Protein AF-A0A2Z7CP31-F1 (afdb_monomer)

Radius of gyration: 17.41 Å; Cα contacts (8 Å, |Δi|>4): 97; chains: 1; bounding box: 49×36×40 Å

InterPro domains:
  IPR002885 Pentatricopeptide repeat [PF01535] (2-16)
  IPR002885 Pentatricopeptide repeat [PF01535] (115-130)
  IPR011990 Tetratricopeptide-like helical domain superfamily [G3DSA:1.25.40.10] (1-131)
  IPR046960 Pentatricopeptide repeat-containing protein At4g14850-like, plant [PTHR47926] (2-128)

Secondary structure (DSSP, 8-state):
----TTSHHHHHHHHHT-SS--HHHHHHHHTT--SHHHHHHHHHHHHHTTPPP-HHHHTTHHHHHHTT-HHHHHHHHHHHHHTT-TT-HHHHHHHHHHHHHHHHHHHH-TT--HHHHHHHHHHHHHHTT---

Solvent-accessible surface area (backbone atoms only — not comparable to full-atom values): 7699 Å² total; per-residue (Å²): 146,79,54,68,87,82,44,39,72,56,55,49,54,55,53,73,69,43,93,76,72,50,75,67,56,54,50,52,53,51,70,36,49,88,48,48,59,62,33,44,55,51,49,50,51,40,51,75,69,69,51,85,75,50,77,74,60,54,53,50,35,44,30,21,34,79,62,69,38,54,75,60,30,51,54,50,49,55,49,35,55,76,70,67,43,67,80,40,66,71,49,45,52,22,49,52,50,32,51,52,45,53,51,51,52,58,76,64,50,91,76,68,46,73,66,56,52,50,51,52,53,51,49,57,58,53,61,76,65,69,76,133

Organism: NCBI:txid472368

Nearest PDB structures (foldseek):
  3rkv-assembly1_A  TM=6.101E-01  e=1.186E+00  Caenorhabditis elegans
  5mgx-assembly3_G  TM=6.933E-01  e=1.915E+00  Homo sapiens
  8a61-assembly1_F  TM=6.842E-01  e=2.932E+00  Saccharomyces cerevisiae
  8h77-assembly1_F  TM=6.473E-01  e=3.092E+00  Mus musculus
  4q96-assembly2_A  TM=3.668E-01  e=2.019E+00  Homo sapiens

pLDDT: mean 78.06, std 12.02, range [32.38, 90.62]

Foldseek 3Di:
DPQDPPCLVVLVVVLVPDPDDDPVSLLVNLVNDPQLVVSLVSLVVCVVVVNQDDPSSLLSLLSCLVVVVLVVNVVSVVSCVVNVVCPPPSSVVSVVSSVVSVVVVLVPPPDCDPVSVVVVVVVVVVVVPDDD

Sequence (132 aa):
MYCKSREFSKAFSIFDNLANPDTVSYKTIISGFQDSRDALAFAYEMHSAAIVFDAITCSVLAHSADCYELGFGIQLHCLVFKLGLNSELFIGNALVTLYSEAEKVFFVIPQNDLVSWNSILSGYAQEGSFQW

Structure (mmCIF, N/CA/C/O backbone):
data_AF-A0A2Z7CP31-F1
#
_entry.id   AF-A0A2Z7CP31-F1
#
loop_
_atom_site.group_PDB
_atom_site.id
_atom_site.type_symbol
_atom_site.label_atom_id
_atom_site.label_alt_id
_atom_site.label_comp_id
_atom_site.label_asym_id
_atom_site.label_entity_id
_atom_site.label_seq_id
_atom_site.pdbx_PDB_ins_code
_atom_site.Cartn_x
_atom_site.Cartn_y
_atom_site.Cartn_z
_atom_site.occupancy
_atom_site.B_iso_or_equiv
_atom_site.auth_seq_id
_atom_site.auth_comp_id
_atom_site.auth_asym_id
_atom_site.auth_atom_id
_atom_site.pdbx_PDB_model_num
ATOM 1 N N . MET A 1 1 ? 15.933 -7.576 -2.697 1.00 44.97 1 MET A N 1
ATOM 2 C CA . MET A 1 1 ? 17.296 -7.741 -2.130 1.00 44.97 1 MET A CA 1
ATOM 3 C C . MET A 1 1 ? 18.368 -6.898 -2.863 1.00 44.97 1 MET A C 1
ATOM 5 O O . MET A 1 1 ? 19.530 -7.268 -2.812 1.00 44.97 1 MET A O 1
ATOM 9 N N . TYR A 1 2 ? 18.031 -5.738 -3.462 1.00 45.47 2 TYR A N 1
ATOM 10 C CA . TYR A 1 2 ? 19.028 -4.793 -4.023 1.00 45.47 2 TYR A CA 1
ATOM 11 C C . TYR A 1 2 ? 18.868 -3.328 -3.570 1.00 45.47 2 TYR A C 1
ATOM 13 O O . TYR A 1 2 ? 19.785 -2.537 -3.754 1.00 45.47 2 TYR A O 1
ATOM 21 N N . CYS A 1 3 ? 17.790 -2.950 -2.876 1.00 46.31 3 CYS A N 1
ATOM 22 C CA . CYS A 1 3 ? 17.648 -1.596 -2.331 1.00 46.31 3 CYS A CA 1
ATOM 23 C C . CYS A 1 3 ? 18.130 -1.522 -0.876 1.00 46.31 3 CYS A C 1
ATOM 25 O O . CYS A 1 3 ? 17.343 -1.368 0.051 1.00 46.31 3 CYS A O 1
ATOM 27 N N . LYS A 1 4 ? 19.445 -1.627 -0.649 1.00 49.09 4 LYS A N 1
ATOM 28 C CA . LYS A 1 4 ? 20.044 -1.073 0.576 1.00 49.09 4 LYS A CA 1
ATOM 29 C C . LYS A 1 4 ? 20.420 0.378 0.296 1.00 49.09 4 LYS A C 1
ATOM 31 O O . LYS A 1 4 ? 21.433 0.619 -0.346 1.00 49.09 4 LYS A O 1
ATOM 36 N N . SER A 1 5 ? 19.564 1.293 0.753 1.00 59.19 5 SER A N 1
ATOM 37 C CA . SER A 1 5 ? 19.693 2.718 1.147 1.00 59.19 5 SER A CA 1
ATOM 38 C C . SER A 1 5 ? 20.683 3.693 0.473 1.00 59.19 5 SER A C 1
ATOM 40 O O . SER A 1 5 ? 20.486 4.894 0.605 1.00 59.19 5 SER A O 1
ATOM 42 N N . ARG A 1 6 ? 21.732 3.260 -0.236 1.00 61.44 6 ARG A N 1
ATOM 43 C CA . ARG A 1 6 ? 22.706 4.123 -0.934 1.00 61.44 6 ARG A CA 1
ATOM 44 C C . ARG A 1 6 ? 22.522 4.163 -2.449 1.00 61.44 6 ARG A C 1
ATOM 46 O O . ARG A 1 6 ? 23.034 5.073 -3.090 1.00 61.44 6 ARG A O 1
ATOM 53 N N . GLU A 1 7 ? 21.785 3.212 -3.018 1.00 73.56 7 GLU A N 1
ATOM 54 C C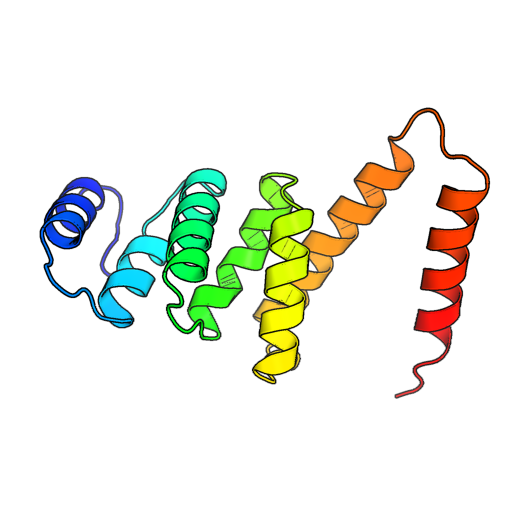A . GLU A 1 7 ? 21.579 3.118 -4.471 1.00 73.56 7 GLU A CA 1
ATOM 55 C C . GLU A 1 7 ? 20.120 3.299 -4.899 1.00 73.56 7 GLU A C 1
ATOM 57 O O . GLU A 1 7 ? 19.845 3.256 -6.093 1.00 73.56 7 GLU A O 1
ATOM 62 N N . PHE A 1 8 ? 19.194 3.573 -3.969 1.00 84.56 8 PHE A N 1
ATOM 63 C CA . PHE A 1 8 ? 17.781 3.784 -4.310 1.00 84.56 8 PHE A CA 1
ATOM 64 C C . PHE A 1 8 ? 17.601 4.907 -5.336 1.00 84.56 8 PHE A C 1
ATOM 66 O O . PHE A 1 8 ? 16.966 4.690 -6.357 1.00 84.56 8 PHE A O 1
ATOM 73 N N . SER A 1 9 ? 18.247 6.062 -5.144 1.00 83.88 9 SER A N 1
ATOM 74 C CA . SER A 1 9 ? 18.151 7.181 -6.094 1.00 83.88 9 SER A CA 1
ATOM 75 C C . SER A 1 9 ? 18.661 6.821 -7.493 1.00 83.88 9 SER A C 1
ATOM 77 O O . SER A 1 9 ? 18.116 7.287 -8.489 1.00 83.88 9 SER A O 1
ATOM 79 N N . LYS A 1 10 ? 19.688 5.964 -7.588 1.00 85.44 10 LYS A N 1
ATOM 80 C CA . LYS A 1 10 ? 20.191 5.472 -8.879 1.00 85.44 10 LYS A CA 1
ATOM 81 C C . LYS A 1 10 ? 19.230 4.461 -9.496 1.00 85.44 10 LYS A C 1
ATOM 83 O O . LYS A 1 10 ? 18.949 4.557 -10.683 1.00 85.44 10 LYS A O 1
ATOM 88 N N . ALA A 1 11 ? 18.716 3.526 -8.698 1.00 87.00 11 ALA A N 1
ATOM 89 C CA . ALA A 1 11 ? 17.728 2.548 -9.140 1.00 87.00 11 ALA A CA 1
ATOM 90 C C . ALA A 1 11 ? 16.453 3.237 -9.648 1.00 87.00 11 ALA A C 1
ATOM 92 O O . ALA A 1 11 ? 15.974 2.899 -10.724 1.00 87.00 11 ALA A O 1
ATOM 93 N N . PHE A 1 12 ? 15.970 4.252 -8.927 1.00 88.12 12 PHE A N 1
ATOM 94 C CA . PHE A 1 12 ? 14.821 5.062 -9.319 1.00 88.12 12 PHE A CA 1
ATOM 95 C C . PHE A 1 12 ? 15.096 5.852 -10.603 1.00 88.12 12 PHE A C 1
ATOM 97 O O . PHE A 1 12 ? 14.280 5.833 -11.512 1.00 88.12 12 PHE A O 1
ATOM 104 N N . SER A 1 13 ? 16.276 6.468 -10.740 1.00 89.19 13 SER A N 1
ATOM 105 C CA . SER A 1 13 ? 16.653 7.160 -11.980 1.00 89.19 13 SER A CA 1
ATOM 106 C C . SER A 1 13 ? 16.730 6.216 -13.183 1.00 89.19 13 SER A C 1
ATOM 108 O O . SER A 1 13 ? 16.293 6.579 -14.269 1.00 89.19 13 SER A O 1
ATOM 110 N N . ILE A 1 14 ? 17.260 5.001 -13.017 1.00 89.44 14 ILE A N 1
ATOM 111 C CA . ILE A 1 14 ? 17.267 3.998 -14.092 1.00 89.44 14 ILE A CA 1
ATOM 112 C C . ILE A 1 14 ? 15.834 3.604 -14.447 1.00 89.44 14 ILE A C 1
ATOM 114 O O . ILE A 1 14 ? 15.505 3.547 -15.627 1.00 89.44 14 ILE A O 1
ATOM 118 N N . PHE A 1 15 ? 14.999 3.365 -13.436 1.00 89.56 15 PHE A N 1
ATOM 119 C CA . PHE A 1 15 ? 13.597 3.010 -13.603 1.00 89.56 15 PHE A CA 1
ATOM 120 C C . PHE A 1 15 ? 12.807 4.082 -14.371 1.00 89.56 15 PHE A C 1
ATOM 122 O O . PHE A 1 15 ? 12.107 3.744 -15.318 1.00 89.56 15 PHE A O 1
ATOM 129 N N . ASP A 1 16 ? 12.980 5.357 -14.023 1.00 88.56 16 ASP A N 1
ATOM 130 C CA . ASP A 1 16 ? 12.299 6.499 -14.652 1.00 88.56 16 ASP A CA 1
ATOM 131 C C . ASP A 1 16 ? 12.665 6.668 -16.140 1.00 88.56 16 ASP A C 1
ATOM 133 O O . ASP A 1 16 ? 11.891 7.176 -16.945 1.00 88.56 16 ASP A O 1
ATOM 137 N N . ASN A 1 17 ? 13.840 6.170 -16.539 1.00 90.62 17 ASN A N 1
ATOM 138 C CA . ASN A 1 17 ? 14.284 6.158 -17.933 1.00 90.62 17 ASN A CA 1
ATOM 139 C C . ASN A 1 17 ? 13.847 4.902 -18.715 1.00 90.62 17 ASN A C 1
ATOM 141 O O . ASN A 1 17 ? 14.159 4.786 -19.905 1.00 90.62 17 ASN A O 1
ATOM 145 N N . LEU A 1 18 ? 13.161 3.936 -18.091 1.00 87.81 18 LEU A N 1
ATOM 146 C CA . LEU A 1 18 ? 12.656 2.756 -18.795 1.00 87.81 18 LEU A CA 1
ATOM 147 C C . LEU A 1 18 ? 11.424 3.128 -19.624 1.00 87.81 18 LEU A C 1
ATOM 149 O O . LEU A 1 18 ? 10.421 3.592 -19.098 1.00 87.81 18 LEU A O 1
ATOM 153 N N . ALA A 1 19 ? 11.463 2.838 -20.926 1.00 86.44 19 ALA A N 1
ATOM 154 C CA . ALA A 1 19 ? 10.314 3.066 -21.805 1.00 86.44 19 ALA A CA 1
ATOM 155 C C . ALA A 1 19 ? 9.116 2.152 -21.480 1.00 86.44 19 ALA A C 1
ATOM 157 O O . ALA A 1 19 ? 7.979 2.550 -21.694 1.00 86.44 19 ALA A O 1
ATOM 158 N N . ASN A 1 20 ? 9.377 0.931 -20.994 1.00 82.81 20 ASN A N 1
ATOM 159 C CA . ASN A 1 20 ? 8.371 -0.065 -20.610 1.00 82.81 20 ASN A CA 1
ATOM 160 C C . ASN A 1 20 ? 8.883 -0.891 -19.415 1.00 82.81 20 ASN A C 1
ATOM 162 O O . ASN A 1 20 ? 9.390 -2.000 -19.612 1.00 82.81 20 ASN A O 1
ATOM 166 N N . PRO A 1 21 ? 8.834 -0.352 -18.187 1.00 84.38 21 PRO A N 1
ATOM 167 C CA . PRO A 1 21 ? 9.193 -1.103 -16.991 1.00 84.38 21 PRO A CA 1
ATOM 168 C C . PRO A 1 21 ? 8.271 -2.313 -16.798 1.00 84.38 21 PRO A C 1
ATOM 170 O O . PRO A 1 21 ? 7.055 -2.237 -16.972 1.00 84.38 21 PRO A O 1
ATOM 173 N N . ASP A 1 22 ? 8.858 -3.446 -16.423 1.00 83.88 22 ASP A N 1
ATOM 174 C CA . ASP A 1 22 ? 8.123 -4.673 -16.132 1.00 83.88 22 ASP A CA 1
ATOM 175 C C . ASP A 1 22 ? 7.719 -4.764 -14.651 1.00 83.88 22 ASP A C 1
ATOM 177 O O . ASP A 1 22 ? 8.168 -4.003 -13.791 1.00 83.88 22 ASP A O 1
ATOM 181 N N . THR A 1 23 ? 6.880 -5.743 -14.318 1.00 80.44 23 THR A N 1
ATOM 182 C CA . THR A 1 23 ? 6.380 -5.955 -12.952 1.00 80.44 23 THR A CA 1
ATOM 183 C C . THR A 1 23 ? 7.503 -6.142 -11.918 1.00 80.44 23 THR A C 1
ATOM 185 O O . THR A 1 23 ? 7.335 -5.786 -10.751 1.00 80.44 23 THR A O 1
ATOM 188 N N . VAL A 1 24 ? 8.660 -6.683 -12.315 1.00 83.06 24 VAL A N 1
ATOM 189 C CA . VAL A 1 24 ? 9.818 -6.864 -11.423 1.00 83.06 24 VAL A CA 1
ATOM 190 C C . VAL A 1 24 ? 10.474 -5.522 -11.097 1.00 83.06 24 VAL A C 1
ATOM 192 O O . VAL A 1 24 ? 10.832 -5.278 -9.940 1.00 83.06 24 VAL A O 1
ATOM 195 N N . SER A 1 25 ? 10.582 -4.635 -12.086 1.00 86.94 25 SER A N 1
ATOM 196 C CA . SER A 1 25 ? 11.107 -3.277 -11.932 1.00 86.94 25 SER A CA 1
ATOM 197 C C . SER A 1 25 ? 10.291 -2.493 -10.900 1.00 86.94 25 SER A C 1
ATOM 199 O O . SER A 1 25 ? 10.846 -1.984 -9.926 1.00 86.94 25 SER A O 1
ATOM 201 N N . TYR A 1 26 ? 8.962 -2.519 -11.024 1.00 85.56 26 TYR A N 1
ATOM 202 C CA . TYR A 1 26 ? 8.050 -1.879 -10.073 1.00 85.56 26 TYR A CA 1
ATOM 203 C C . TYR A 1 26 ? 8.172 -2.421 -8.644 1.00 85.56 26 TYR A C 1
ATOM 205 O O . TYR A 1 26 ? 8.285 -1.647 -7.696 1.00 85.56 26 TYR A O 1
ATOM 213 N N . LYS A 1 27 ? 8.205 -3.749 -8.471 1.00 83.94 27 LYS A N 1
ATOM 214 C CA . LYS A 1 27 ? 8.376 -4.376 -7.145 1.00 83.94 27 LYS A CA 1
ATOM 215 C C . LYS A 1 27 ? 9.690 -3.985 -6.493 1.00 83.94 27 LYS A C 1
ATOM 217 O O . LYS A 1 27 ? 9.750 -3.776 -5.284 1.00 83.94 27 LYS A O 1
ATOM 222 N N . THR A 1 28 ? 10.743 -3.898 -7.299 1.00 85.56 28 THR A N 1
ATOM 223 C CA . THR A 1 28 ? 12.066 -3.507 -6.821 1.00 85.56 28 THR A CA 1
ATOM 224 C C . THR A 1 28 ? 12.027 -2.086 -6.268 1.00 85.56 28 THR A C 1
ATOM 226 O O . THR A 1 28 ? 12.492 -1.877 -5.148 1.00 85.56 28 THR A O 1
ATOM 229 N N . ILE A 1 29 ? 11.404 -1.151 -6.993 1.00 88.06 29 ILE A N 1
ATOM 230 C CA . ILE A 1 29 ? 11.237 0.236 -6.546 1.00 88.06 29 ILE A CA 1
ATOM 231 C C . ILE A 1 29 ? 10.335 0.330 -5.310 1.00 88.06 29 ILE A C 1
ATOM 233 O O . ILE A 1 29 ? 10.772 0.910 -4.319 1.00 88.06 29 ILE A O 1
ATOM 237 N N . ILE A 1 30 ? 9.163 -0.323 -5.300 1.00 85.56 30 ILE A N 1
ATOM 238 C CA 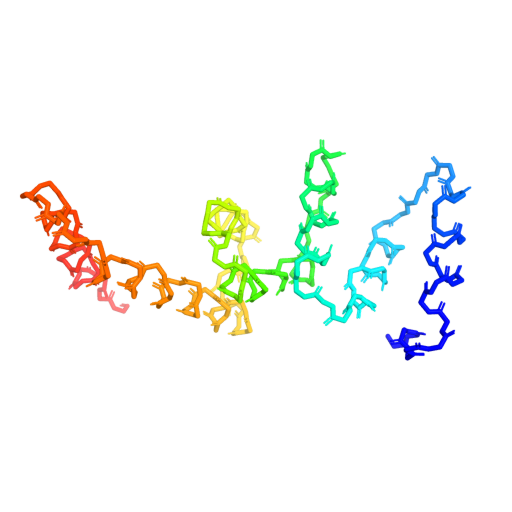. ILE A 1 30 ? 8.278 -0.374 -4.119 1.00 85.56 30 ILE A CA 1
ATOM 239 C C . ILE A 1 30 ? 9.034 -0.841 -2.876 1.00 85.56 30 ILE A C 1
ATOM 241 O O . ILE A 1 30 ? 8.997 -0.182 -1.844 1.00 85.56 30 ILE A O 1
ATOM 245 N N . SER A 1 31 ? 9.775 -1.948 -2.985 1.00 82.81 31 SER A N 1
ATOM 246 C CA . SER A 1 31 ? 10.525 -2.513 -1.856 1.00 82.81 31 SER A CA 1
ATOM 247 C C . SER A 1 31 ? 11.699 -1.645 -1.388 1.00 82.81 31 SER A C 1
ATOM 249 O O . SER A 1 31 ? 12.299 -1.929 -0.351 1.00 82.81 31 SER A O 1
ATOM 251 N N . GLY A 1 32 ? 12.085 -0.647 -2.186 1.00 84.50 32 GLY A N 1
ATOM 252 C CA . GLY A 1 32 ? 13.200 0.246 -1.911 1.00 84.50 32 GLY A CA 1
ATOM 253 C C . GLY A 1 32 ? 12.817 1.549 -1.218 1.00 84.50 32 GLY A C 1
ATOM 254 O O . GLY A 1 32 ? 13.718 2.209 -0.691 1.00 84.50 32 GLY A O 1
ATOM 255 N N . PHE A 1 33 ? 11.530 1.913 -1.195 1.00 85.06 33 PHE A N 1
ATOM 256 C CA . PHE A 1 33 ? 11.065 3.078 -0.450 1.00 85.06 33 PHE A CA 1
ATOM 257 C C . PHE A 1 33 ? 11.262 2.866 1.052 1.00 85.06 33 PHE A C 1
ATOM 259 O O . PHE A 1 33 ? 10.983 1.799 1.595 1.00 85.06 33 PHE A O 1
ATOM 266 N N . GLN A 1 34 ? 11.781 3.896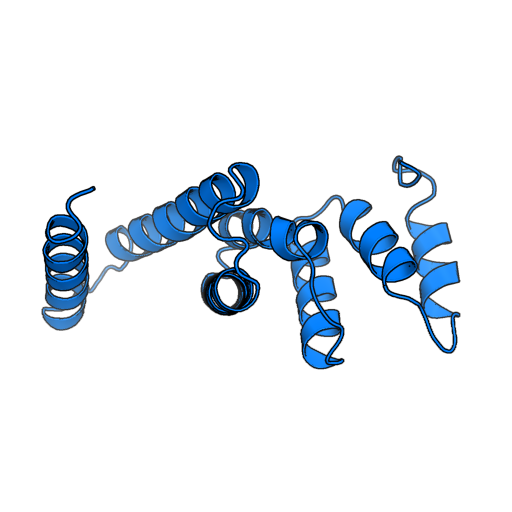 1.719 1.00 82.94 34 GLN A N 1
ATOM 267 C CA . GLN A 1 34 ? 11.934 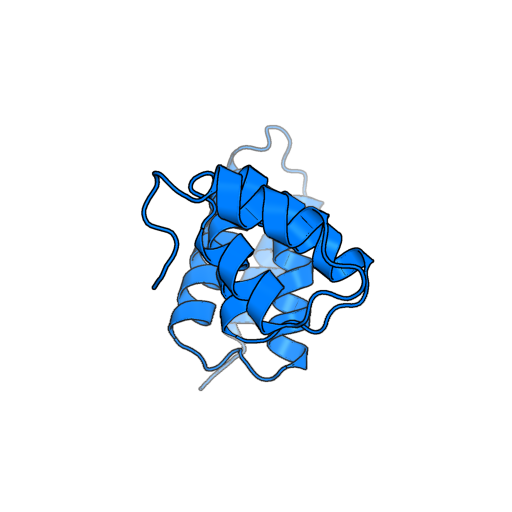3.911 3.178 1.00 82.94 34 GLN A CA 1
ATOM 268 C C . GLN A 1 34 ? 10.769 4.617 3.865 1.00 82.94 34 GLN A C 1
ATOM 270 O O . GLN A 1 34 ? 10.489 4.329 5.024 1.00 82.94 34 GLN A O 1
ATOM 275 N N . ASP A 1 35 ? 10.119 5.539 3.157 1.00 85.81 35 ASP A N 1
ATOM 276 C CA . ASP A 1 35 ? 8.975 6.284 3.652 1.00 85.81 35 ASP A CA 1
ATOM 277 C C . ASP A 1 35 ? 7.671 5.616 3.195 1.00 85.81 35 ASP A C 1
ATOM 279 O O . ASP A 1 35 ? 7.487 5.322 2.009 1.00 85.81 35 ASP A O 1
ATOM 283 N N . SER A 1 36 ? 6.772 5.369 4.151 1.00 85.00 36 SER A N 1
ATOM 284 C CA . SER A 1 36 ? 5.469 4.743 3.908 1.00 85.00 36 SER A CA 1
ATOM 285 C C . SER A 1 36 ? 4.619 5.554 2.918 1.00 85.00 36 SER A C 1
ATOM 287 O O . SER A 1 36 ? 3.897 4.968 2.111 1.00 85.00 36 SER A O 1
ATOM 289 N N . ARG A 1 37 ? 4.717 6.890 2.922 1.00 86.88 37 ARG A N 1
ATOM 290 C CA . ARG A 1 37 ? 3.932 7.770 2.046 1.00 86.88 37 ARG A CA 1
ATOM 291 C C . ARG A 1 37 ? 4.414 7.694 0.610 1.00 86.88 37 ARG A C 1
ATOM 293 O O . ARG A 1 37 ? 3.588 7.564 -0.289 1.00 86.88 37 ARG A O 1
ATOM 300 N N . ASP A 1 38 ? 5.724 7.734 0.401 1.00 88.31 38 ASP A N 1
ATOM 301 C CA . ASP A 1 38 ? 6.303 7.623 -0.939 1.00 88.31 38 ASP A CA 1
ATOM 302 C C . ASP A 1 38 ? 5.994 6.248 -1.556 1.00 88.31 38 ASP A C 1
ATOM 304 O O . ASP A 1 38 ? 5.609 6.156 -2.723 1.00 88.31 38 ASP A O 1
ATOM 308 N N . ALA A 1 39 ? 6.068 5.181 -0.748 1.00 88.38 39 ALA A N 1
ATOM 309 C CA . ALA A 1 39 ? 5.695 3.833 -1.173 1.00 88.38 39 ALA A CA 1
ATOM 310 C C . ALA A 1 39 ? 4.223 3.748 -1.615 1.00 88.38 39 ALA A C 1
ATOM 312 O O . ALA A 1 39 ? 3.918 3.149 -2.650 1.00 88.38 39 ALA A O 1
ATOM 313 N N . LEU A 1 40 ? 3.307 4.362 -0.856 1.00 87.75 40 LEU A N 1
ATOM 314 C CA . LEU A 1 40 ? 1.885 4.410 -1.205 1.00 87.75 40 LEU A CA 1
ATOM 315 C C . LEU A 1 40 ? 1.605 5.257 -2.438 1.00 87.75 40 LEU A C 1
ATOM 317 O O . LEU A 1 40 ? 0.812 4.836 -3.276 1.00 87.75 40 LEU A O 1
ATOM 321 N N . ALA A 1 41 ? 2.236 6.426 -2.558 1.00 88.81 41 ALA A N 1
ATOM 322 C CA . ALA A 1 41 ? 2.071 7.299 -3.713 1.00 88.81 41 ALA A CA 1
ATOM 323 C C . ALA A 1 41 ? 2.490 6.572 -4.997 1.00 88.81 41 ALA A C 1
ATOM 325 O O . ALA A 1 41 ? 1.741 6.542 -5.973 1.00 88.81 41 ALA A O 1
ATOM 326 N N . PHE A 1 42 ? 3.628 5.880 -4.961 1.00 89.50 42 PHE A N 1
ATOM 327 C CA . PHE A 1 42 ? 4.086 5.083 -6.092 1.00 89.50 42 PHE A CA 1
ATOM 328 C C . PHE A 1 42 ? 3.161 3.890 -6.384 1.00 89.50 42 PHE A C 1
ATOM 330 O O . PHE A 1 42 ? 2.868 3.593 -7.542 1.00 89.50 42 PHE A O 1
ATOM 337 N N . ALA A 1 43 ? 2.632 3.219 -5.357 1.00 87.81 43 ALA A N 1
ATOM 338 C CA . ALA A 1 43 ? 1.621 2.185 -5.562 1.00 87.81 43 ALA A CA 1
ATOM 339 C C . ALA A 1 43 ? 0.330 2.755 -6.178 1.00 87.81 43 ALA A C 1
ATOM 341 O O . ALA A 1 43 ? -0.274 2.126 -7.045 1.00 87.81 43 ALA A O 1
ATOM 342 N N . TYR A 1 44 ? -0.089 3.958 -5.794 1.00 87.62 44 TYR A N 1
ATOM 343 C CA . TYR A 1 44 ? -1.240 4.621 -6.400 1.00 87.62 44 TYR A CA 1
ATOM 344 C C . TYR A 1 44 ? -1.013 4.915 -7.890 1.00 87.62 44 TYR A C 1
ATOM 346 O O . TYR A 1 44 ? -1.899 4.671 -8.715 1.00 87.62 44 TYR A O 1
ATOM 354 N N . GLU A 1 45 ? 0.185 5.372 -8.259 1.00 87.75 45 GLU A N 1
ATOM 355 C CA . GLU A 1 45 ? 0.579 5.553 -9.660 1.00 87.75 45 GLU A CA 1
ATOM 356 C C 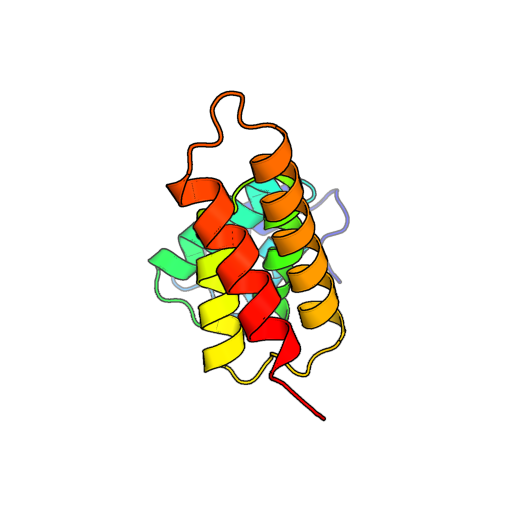. GLU A 1 45 ? 0.550 4.229 -10.429 1.00 87.75 45 GLU A C 1
ATOM 358 O O . GLU A 1 45 ? -0.032 4.159 -11.513 1.00 87.75 45 GLU A O 1
ATOM 363 N N . MET A 1 46 ? 1.084 3.152 -9.844 1.00 87.50 46 MET A N 1
ATOM 364 C CA . MET A 1 46 ? 1.019 1.819 -10.445 1.00 87.50 46 MET A CA 1
ATOM 365 C C . MET A 1 46 ? -0.418 1.359 -10.689 1.00 87.50 46 MET A C 1
ATOM 367 O O . MET A 1 46 ? -0.730 0.818 -11.752 1.00 87.50 46 MET A O 1
ATOM 371 N N . HIS A 1 47 ? -1.294 1.575 -9.707 1.00 85.44 47 HIS A N 1
ATOM 372 C CA . HIS A 1 47 ? -2.701 1.216 -9.814 1.00 85.44 47 HIS A CA 1
ATOM 373 C C . HIS A 1 47 ? -3.401 2.027 -10.913 1.00 85.44 47 HIS A C 1
ATOM 375 O O . HIS A 1 47 ? -4.129 1.466 -11.732 1.00 85.44 47 HIS A O 1
ATOM 381 N N . SER A 1 48 ? -3.118 3.330 -10.983 1.00 85.12 48 SER A N 1
ATOM 382 C CA . SER A 1 48 ? -3.665 4.244 -11.995 1.00 85.12 48 SER A CA 1
ATOM 383 C C . SER A 1 48 ? -3.180 3.914 -13.411 1.00 85.12 48 SER A C 1
ATOM 385 O O . SER A 1 48 ? -3.924 4.081 -14.375 1.00 85.12 48 SER A O 1
ATOM 387 N N . ALA A 1 49 ? -1.963 3.381 -13.540 1.00 84.38 49 ALA A N 1
ATOM 388 C CA . ALA A 1 49 ? -1.403 2.867 -14.789 1.00 84.38 49 ALA A CA 1
ATOM 389 C C . ALA A 1 49 ? -1.913 1.458 -15.168 1.00 84.38 49 ALA A C 1
ATOM 391 O O . ALA A 1 49 ? -1.413 0.863 -16.122 1.00 84.38 49 ALA A O 1
ATOM 392 N N . ALA A 1 50 ? -2.895 0.914 -14.436 1.00 83.50 50 ALA A N 1
ATOM 393 C CA . ALA A 1 50 ? -3.465 -0.422 -14.631 1.00 83.50 50 ALA A CA 1
ATOM 394 C C . ALA A 1 50 ? -2.436 -1.568 -14.553 1.00 83.50 50 ALA A C 1
ATOM 396 O O . ALA A 1 50 ? -2.618 -2.631 -15.155 1.00 83.50 50 ALA A O 1
ATOM 397 N N . ILE A 1 51 ? -1.359 -1.375 -13.789 1.00 84.19 51 ILE A N 1
ATOM 398 C CA . ILE A 1 51 ? -0.370 -2.425 -13.551 1.00 84.19 51 ILE A CA 1
ATOM 399 C C . ILE A 1 51 ? -0.962 -3.432 -12.573 1.00 84.19 51 ILE A C 1
ATOM 401 O O . ILE A 1 51 ? -1.528 -3.069 -11.544 1.00 84.19 51 ILE A O 1
ATOM 405 N N . VAL A 1 52 ? -0.837 -4.717 -12.902 1.00 81.31 52 VAL A N 1
ATOM 406 C CA . VAL A 1 52 ? -1.383 -5.805 -12.088 1.00 81.31 52 VAL A CA 1
ATOM 407 C C . VAL A 1 52 ? -0.588 -5.939 -10.794 1.00 81.31 52 VAL A C 1
ATOM 409 O O . VAL A 1 52 ? 0.637 -6.077 -10.814 1.00 81.31 52 VAL A O 1
ATOM 412 N N . PHE A 1 53 ? -1.301 -5.925 -9.670 1.00 82.62 53 PHE A N 1
ATOM 413 C CA . PHE A 1 53 ? -0.713 -6.145 -8.354 1.00 82.62 53 PHE A CA 1
ATOM 414 C C . PHE A 1 53 ? -0.652 -7.640 -8.068 1.00 82.62 53 PHE A C 1
ATOM 416 O O . PHE A 1 53 ? -1.546 -8.395 -8.449 1.00 82.62 53 PHE A O 1
ATOM 423 N N . ASP A 1 54 ? 0.388 -8.053 -7.357 1.00 81.38 54 ASP A N 1
ATOM 424 C CA . ASP A 1 54 ? 0.469 -9.370 -6.742 1.00 81.38 54 ASP A CA 1
ATOM 425 C C . ASP A 1 54 ? 0.580 -9.246 -5.218 1.00 81.38 54 ASP A C 1
ATOM 427 O O . ASP A 1 54 ? 0.477 -8.156 -4.653 1.00 81.38 54 ASP A O 1
ATOM 431 N N . ALA A 1 55 ? 0.814 -10.367 -4.540 1.00 74.50 55 ALA A N 1
ATOM 432 C CA . ALA A 1 55 ? 0.920 -10.406 -3.088 1.00 74.50 55 ALA A CA 1
ATOM 433 C C . ALA A 1 55 ? 2.013 -9.478 -2.525 1.00 74.50 55 ALA A C 1
ATOM 435 O O . ALA A 1 55 ? 1.820 -8.882 -1.468 1.00 74.50 55 ALA A O 1
ATOM 436 N N . ILE A 1 56 ? 3.127 -9.300 -3.246 1.00 73.50 56 ILE A N 1
ATOM 437 C CA . ILE A 1 56 ? 4.219 -8.413 -2.829 1.00 73.50 56 ILE A CA 1
ATOM 438 C C . ILE A 1 56 ? 3.808 -6.954 -3.021 1.00 73.50 56 ILE A C 1
ATOM 440 O O . ILE A 1 56 ? 4.029 -6.139 -2.137 1.00 73.50 56 ILE A O 1
ATOM 444 N N . THR A 1 57 ? 3.171 -6.601 -4.137 1.00 78.00 57 THR A N 1
ATOM 445 C CA . THR A 1 57 ? 2.672 -5.230 -4.337 1.00 78.00 57 THR A CA 1
ATOM 446 C C . THR A 1 57 ? 1.577 -4.875 -3.325 1.00 78.00 57 THR A C 1
ATOM 448 O O . THR A 1 57 ? 1.558 -3.770 -2.788 1.00 78.00 57 THR A O 1
ATOM 451 N N . CYS A 1 58 ? 0.707 -5.830 -2.988 1.00 79.38 58 CYS A N 1
ATOM 452 C CA . CYS A 1 58 ? -0.329 -5.659 -1.971 1.00 79.38 58 CYS A CA 1
ATOM 453 C C . CYS A 1 58 ? 0.222 -5.535 -0.541 1.00 79.38 58 CYS A C 1
ATOM 455 O O . CYS A 1 58 ? -0.508 -5.071 0.333 1.00 79.38 58 CYS A O 1
ATOM 457 N N . SER A 1 59 ? 1.495 -5.864 -0.276 1.00 78.69 59 SER A N 1
ATOM 458 C CA . SER A 1 59 ? 2.092 -5.628 1.048 1.00 78.69 59 SER A CA 1
ATOM 459 C C . SER A 1 59 ? 2.177 -4.139 1.394 1.00 78.69 59 SER A C 1
ATOM 461 O O . SER A 1 59 ? 2.300 -3.794 2.568 1.00 78.69 59 SER A O 1
ATOM 463 N N . VAL A 1 60 ? 2.051 -3.249 0.397 1.00 83.00 60 VAL A N 1
ATOM 464 C CA . VAL A 1 60 ? 1.977 -1.797 0.606 1.00 83.00 60 VAL A CA 1
ATOM 465 C C . VAL A 1 60 ? 0.758 -1.383 1.445 1.00 83.00 60 VAL A C 1
ATOM 467 O O . VAL A 1 60 ? 0.724 -0.286 1.995 1.00 83.00 60 VAL A O 1
ATOM 470 N N . LEU A 1 61 ? -0.223 -2.280 1.609 1.00 82.31 61 LEU A N 1
ATOM 471 C CA . LEU A 1 61 ? -1.381 -2.084 2.478 1.00 82.31 61 LEU A CA 1
ATOM 472 C C . LEU A 1 61 ? -0.971 -1.774 3.928 1.00 82.31 61 LEU A C 1
ATOM 474 O O . LEU A 1 61 ? -1.629 -0.973 4.584 1.00 82.31 61 LEU A O 1
ATOM 478 N N . ALA A 1 62 ? 0.158 -2.313 4.404 1.00 77.50 62 ALA A N 1
ATOM 479 C CA . ALA A 1 62 ? 0.678 -1.997 5.735 1.00 77.50 62 ALA A CA 1
ATOM 480 C C . ALA A 1 62 ? 1.026 -0.503 5.886 1.00 77.50 62 ALA A C 1
ATOM 482 O O . ALA A 1 62 ? 0.724 0.100 6.910 1.00 77.50 62 ALA A O 1
ATOM 483 N N . HIS A 1 63 ? 1.570 0.118 4.835 1.00 81.38 63 HIS A N 1
ATOM 484 C CA . HIS A 1 63 ? 1.910 1.543 4.830 1.00 81.38 63 HIS A CA 1
ATOM 485 C C . HIS A 1 63 ? 0.666 2.443 4.849 1.00 81.38 63 HIS A C 1
ATOM 487 O O . HIS A 1 63 ? 0.735 3.575 5.326 1.00 81.38 63 HIS A O 1
ATOM 493 N N . SER A 1 64 ? -0.479 1.943 4.357 1.00 80.38 64 SER A N 1
ATOM 494 C CA . SER A 1 64 ? -1.753 2.685 4.314 1.00 80.38 64 SER A CA 1
ATOM 495 C C . SER A 1 64 ? -2.224 3.073 5.716 1.00 80.38 64 SER A C 1
ATOM 497 O O . SER A 1 64 ? -2.755 4.167 5.905 1.00 80.38 64 SER A O 1
ATOM 499 N N . ALA A 1 65 ? -1.976 2.198 6.696 1.00 76.31 65 ALA A N 1
ATOM 500 C CA . ALA A 1 65 ? -2.245 2.463 8.102 1.00 76.31 65 ALA A CA 1
ATOM 501 C C . ALA A 1 65 ? -1.345 3.586 8.649 1.00 76.31 65 ALA A C 1
ATOM 503 O O . ALA A 1 65 ? -1.854 4.545 9.220 1.00 76.31 65 ALA A O 1
ATOM 504 N N . ASP A 1 66 ? -0.032 3.522 8.390 1.00 77.62 66 ASP A N 1
ATOM 505 C CA . ASP A 1 66 ? 0.946 4.517 8.866 1.00 77.62 66 ASP A CA 1
ATOM 506 C C . ASP A 1 66 ? 0.648 5.938 8.366 1.00 77.62 66 ASP A C 1
ATOM 508 O O . ASP A 1 66 ? 0.927 6.928 9.044 1.00 77.62 66 ASP A O 1
ATOM 512 N N . CYS A 1 67 ? 0.116 6.045 7.147 1.00 77.69 67 CYS A N 1
ATOM 513 C CA . CYS A 1 67 ? -0.136 7.324 6.489 1.00 77.69 67 CYS A CA 1
ATOM 514 C C . CYS A 1 67 ? -1.553 7.863 6.706 1.00 77.69 67 CYS A C 1
ATOM 516 O O . CYS A 1 67 ? -1.848 8.947 6.207 1.00 77.69 67 CYS A O 1
ATOM 518 N N . TYR A 1 68 ? -2.414 7.141 7.433 1.00 73.94 68 TYR A N 1
ATOM 519 C CA . TYR A 1 68 ? -3.849 7.434 7.565 1.00 73.94 68 TYR A CA 1
ATOM 520 C C . TYR A 1 68 ? -4.595 7.500 6.214 1.00 73.94 68 TYR A C 1
ATOM 522 O O . TYR A 1 68 ? -5.674 8.085 6.110 1.00 73.94 68 TYR A O 1
ATOM 530 N N . GLU A 1 69 ? -4.061 6.853 5.174 1.00 80.19 69 GLU A N 1
ATOM 531 C CA . GLU A 1 69 ? -4.621 6.813 3.815 1.00 80.19 69 GLU A CA 1
ATOM 532 C C . GLU A 1 69 ? -5.620 5.652 3.671 1.00 80.19 69 GLU A C 1
ATOM 534 O O . GLU A 1 69 ? -5.497 4.760 2.824 1.00 80.19 69 GLU A O 1
ATOM 539 N N . LEU A 1 70 ? -6.639 5.653 4.536 1.00 80.56 70 LEU A N 1
ATOM 540 C CA . LEU A 1 70 ? -7.625 4.572 4.648 1.00 80.56 70 LEU A CA 1
ATOM 541 C C . LEU A 1 70 ? -8.376 4.319 3.334 1.00 80.56 70 LEU A C 1
ATOM 543 O O . LEU A 1 70 ? -8.670 3.174 2.996 1.00 80.56 70 LEU A O 1
ATOM 547 N N . GLY A 1 71 ? -8.659 5.375 2.567 1.00 82.62 71 GLY A N 1
ATOM 548 C CA . GLY A 1 71 ? -9.378 5.268 1.297 1.00 82.62 71 GLY A CA 1
ATOM 549 C C . GLY A 1 71 ? -8.630 4.435 0.254 1.00 82.62 71 GLY A C 1
ATOM 550 O O . GLY A 1 71 ? -9.246 3.630 -0.448 1.00 82.62 71 GLY A O 1
ATOM 551 N N . PHE A 1 72 ? -7.305 4.586 0.162 1.00 83.75 72 PHE A N 1
ATOM 552 C CA . PHE A 1 72 ? -6.491 3.758 -0.727 1.00 83.75 72 PHE A CA 1
ATOM 553 C C . PHE A 1 72 ? -6.275 2.356 -0.143 1.00 83.75 72 PHE A C 1
ATOM 555 O O . PHE A 1 72 ? -6.402 1.370 -0.867 1.00 83.75 72 PHE A O 1
ATOM 562 N N . GLY A 1 73 ? -6.084 2.242 1.176 1.00 85.88 73 GLY A N 1
ATOM 563 C CA . GLY A 1 73 ? -6.002 0.947 1.860 1.00 85.88 73 GLY A CA 1
ATOM 564 C C . GLY A 1 73 ? -7.227 0.050 1.622 1.00 85.88 73 GLY A C 1
ATOM 565 O O . GLY A 1 73 ? -7.081 -1.141 1.353 1.00 85.88 73 GLY A O 1
ATOM 566 N N . ILE A 1 74 ? -8.440 0.616 1.630 1.00 86.00 74 ILE A N 1
ATOM 567 C CA . ILE A 1 74 ? -9.682 -0.123 1.338 1.00 86.00 74 ILE A CA 1
ATOM 568 C C . ILE A 1 74 ? -9.736 -0.579 -0.130 1.00 86.00 74 ILE A C 1
ATOM 570 O O . ILE A 1 74 ? -10.164 -1.699 -0.414 1.00 86.00 74 ILE A O 1
ATOM 574 N N . GLN A 1 75 ? -9.271 0.242 -1.078 1.00 87.81 75 GLN A N 1
ATOM 575 C CA . GLN A 1 75 ? -9.178 -0.167 -2.487 1.00 87.81 75 GLN A CA 1
ATOM 576 C C . GLN A 1 75 ? -8.216 -1.349 -2.661 1.00 87.81 75 GLN A C 1
ATOM 578 O O . GLN A 1 75 ? -8.533 -2.306 -3.375 1.00 87.81 75 GLN A O 1
ATOM 583 N N . LEU A 1 76 ? -7.082 -1.325 -1.955 1.00 86.88 76 LEU A N 1
ATOM 584 C CA . LEU A 1 76 ? -6.131 -2.433 -1.924 1.00 86.88 76 LEU A CA 1
ATOM 585 C C . LEU A 1 76 ? -6.721 -3.686 -1.263 1.00 86.88 76 LEU A C 1
ATOM 587 O O . LEU A 1 76 ? -6.494 -4.783 -1.768 1.00 86.88 76 LEU A O 1
ATOM 591 N N . HIS A 1 77 ? -7.534 -3.559 -0.209 1.00 89.00 77 HIS A N 1
ATOM 592 C CA . HIS A 1 77 ? -8.254 -4.700 0.369 1.00 89.00 77 HIS A CA 1
ATOM 593 C C . HIS A 1 77 ? -9.198 -5.356 -0.654 1.00 89.00 77 HIS A C 1
ATOM 595 O O . HIS A 1 77 ? -9.150 -6.571 -0.858 1.00 89.00 77 HIS A O 1
ATOM 601 N N . CYS A 1 78 ? -10.002 -4.566 -1.371 1.00 88.12 78 CYS A N 1
ATOM 602 C CA . CYS A 1 78 ? -10.852 -5.085 -2.446 1.00 88.12 78 CYS A CA 1
ATOM 603 C C . CYS A 1 78 ? -10.037 -5.828 -3.518 1.00 88.12 78 CYS A C 1
ATOM 605 O O . CYS A 1 78 ? -10.486 -6.845 -4.051 1.00 88.12 78 CYS A O 1
ATOM 607 N N . LEU A 1 79 ? -8.841 -5.328 -3.842 1.00 86.25 79 LEU A N 1
ATOM 608 C CA . LEU A 1 79 ? -7.933 -5.965 -4.793 1.00 86.25 79 LEU A CA 1
ATOM 609 C C . LEU A 1 79 ? -7.368 -7.287 -4.254 1.00 86.25 79 LEU A C 1
ATOM 611 O O . LEU A 1 79 ? -7.410 -8.288 -4.962 1.00 86.25 79 LEU A O 1
ATOM 615 N N . VAL A 1 80 ? -6.925 -7.321 -2.995 1.00 88.12 80 VAL A N 1
ATOM 616 C CA . VAL A 1 80 ? -6.486 -8.539 -2.291 1.00 88.12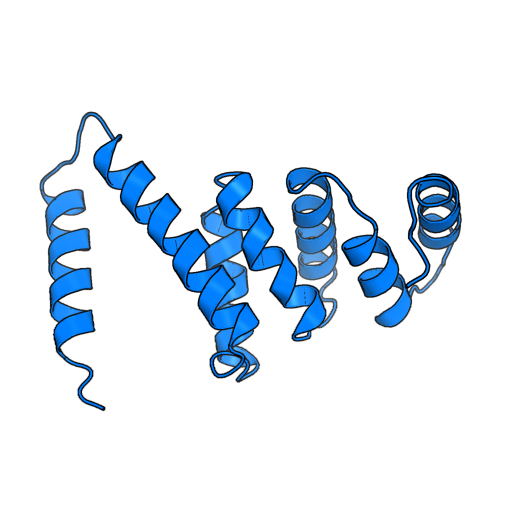 80 VAL A CA 1
ATOM 617 C C . VAL A 1 80 ? -7.553 -9.629 -2.358 1.00 88.12 80 VAL A C 1
ATOM 619 O O . VAL A 1 80 ? -7.241 -10.772 -2.696 1.00 88.12 80 VAL A O 1
ATOM 622 N N . PHE A 1 81 ? -8.811 -9.275 -2.087 1.00 88.06 81 PHE A N 1
ATOM 623 C CA . PHE A 1 81 ? -9.922 -10.221 -2.130 1.00 88.06 81 PHE A CA 1
ATOM 624 C C . PHE A 1 81 ? -10.157 -10.759 -3.547 1.00 88.06 81 PHE A C 1
ATOM 626 O O . PHE A 1 81 ? -10.272 -11.966 -3.746 1.00 88.06 81 PHE A O 1
ATOM 633 N N . LYS A 1 82 ? -10.153 -9.881 -4.560 1.00 86.50 82 LYS A N 1
ATOM 634 C CA . LYS A 1 82 ? -10.296 -10.279 -5.973 1.00 86.50 82 LYS A CA 1
ATOM 635 C C . LYS A 1 82 ? -9.180 -11.208 -6.452 1.00 86.50 82 LYS A C 1
ATOM 637 O O . LYS A 1 82 ? -9.423 -12.039 -7.321 1.00 86.50 82 LYS A O 1
ATOM 642 N N . LEU A 1 83 ? -7.976 -11.054 -5.908 1.00 85.88 83 LEU A N 1
ATOM 643 C CA . LEU A 1 83 ? -6.818 -11.884 -6.233 1.00 85.88 83 LEU A CA 1
ATOM 644 C C . LEU A 1 83 ? -6.765 -13.190 -5.418 1.00 85.88 83 LEU A C 1
ATOM 646 O O . LEU A 1 83 ? -5.876 -14.002 -5.655 1.00 85.88 83 LEU A O 1
ATOM 650 N N . GLY A 1 84 ? -7.688 -13.403 -4.470 1.00 86.25 84 GLY A N 1
ATOM 651 C CA . GLY A 1 84 ? -7.692 -14.580 -3.594 1.00 86.25 84 GLY A CA 1
ATOM 652 C C . GLY A 1 84 ? -6.523 -14.610 -2.606 1.00 86.25 84 GLY A C 1
ATOM 653 O O . GLY A 1 84 ? -6.103 -15.678 -2.174 1.00 86.25 84 GLY A O 1
ATOM 654 N N . LEU A 1 85 ? -5.969 -13.443 -2.272 1.00 85.88 85 LEU A N 1
ATOM 655 C CA . LEU A 1 85 ? -4.782 -13.304 -1.423 1.00 85.88 85 LEU A CA 1
ATOM 656 C C . LEU A 1 85 ? -5.120 -13.130 0.066 1.00 85.88 85 LEU A C 1
ATOM 658 O O . LEU A 1 85 ? -4.235 -12.948 0.895 1.00 85.88 85 LEU A O 1
ATOM 662 N N . ASN A 1 86 ? -6.401 -13.182 0.425 1.00 80.88 86 ASN A N 1
ATOM 663 C CA . ASN A 1 86 ? -6.891 -12.988 1.789 1.00 80.88 86 ASN A CA 1
ATOM 664 C C . ASN A 1 86 ? -6.473 -14.105 2.767 1.00 80.88 86 ASN A C 1
ATOM 666 O O . ASN A 1 86 ? -6.590 -13.917 3.974 1.00 80.88 86 ASN A O 1
ATOM 670 N N . SER A 1 87 ? -5.985 -15.250 2.275 1.00 84.00 87 SER A N 1
ATOM 671 C CA . SER A 1 87 ? -5.431 -16.329 3.106 1.00 84.00 87 SER A CA 1
ATOM 672 C C . SER A 1 87 ? -3.952 -16.141 3.463 1.00 84.00 87 SER A C 1
ATOM 674 O O . SER A 1 87 ? -3.429 -16.873 4.301 1.00 84.00 87 SER A O 1
ATOM 676 N N . GLU A 1 88 ? -3.256 -15.193 2.830 1.00 84.81 88 GLU A N 1
ATOM 677 C CA . GLU A 1 88 ? -1.848 -14.919 3.115 1.00 84.81 88 GLU A CA 1
ATOM 678 C C . GLU A 1 88 ? -1.704 -14.204 4.463 1.00 84.81 88 GLU A C 1
ATOM 680 O O . GLU A 1 88 ? -2.194 -13.090 4.659 1.00 84.81 88 GLU A O 1
ATOM 685 N N . LEU A 1 89 ? -0.981 -14.824 5.397 1.00 85.62 89 LEU A N 1
ATOM 686 C CA . LEU A 1 89 ? -0.886 -14.356 6.784 1.00 85.62 89 LEU A CA 1
ATOM 687 C C . LEU A 1 89 ? -0.354 -12.920 6.901 1.00 85.62 89 LEU A C 1
ATOM 689 O O . LEU A 1 89 ? -0.837 -12.137 7.718 1.00 85.62 89 LEU A O 1
ATOM 693 N N . PHE A 1 90 ? 0.623 -12.545 6.074 1.00 83.44 90 PHE A N 1
ATOM 694 C CA . PHE A 1 90 ? 1.186 -11.193 6.103 1.00 83.44 90 PHE A CA 1
ATOM 695 C C . PHE A 1 90 ? 0.203 -10.134 5.581 1.00 83.44 90 PHE A C 1
ATOM 697 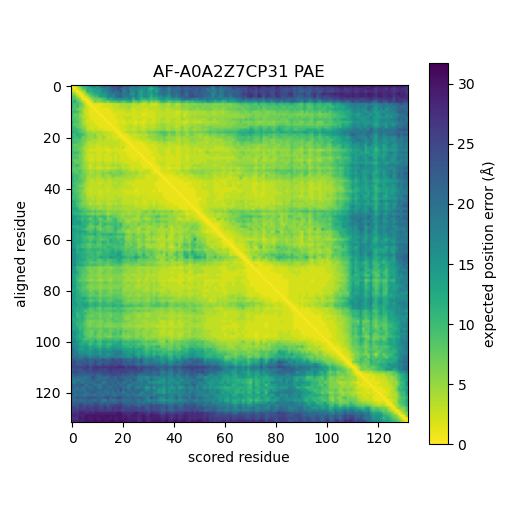O O . PHE A 1 90 ? 0.215 -9.005 6.066 1.00 83.44 90 PHE A O 1
ATOM 704 N N . ILE A 1 91 ? -0.672 -10.501 4.640 1.00 86.12 91 ILE A N 1
ATOM 705 C CA . ILE A 1 91 ? -1.733 -9.624 4.135 1.00 86.12 91 ILE A CA 1
ATOM 706 C C . ILE A 1 91 ? -2.830 -9.482 5.188 1.00 86.12 91 ILE A C 1
ATOM 708 O O . ILE A 1 91 ? -3.270 -8.366 5.453 1.00 86.12 91 ILE A O 1
ATOM 712 N N . GLY A 1 92 ? -3.209 -10.581 5.847 1.00 85.00 92 GLY A N 1
ATOM 713 C CA . GLY A 1 92 ? -4.132 -10.553 6.983 1.00 85.00 92 GLY A CA 1
ATOM 714 C C . GLY A 1 92 ? -3.655 -9.610 8.092 1.00 85.00 92 GLY A C 1
ATOM 715 O O . GLY A 1 92 ? -4.408 -8.749 8.535 1.00 85.00 92 GLY A O 1
ATOM 716 N N . ASN A 1 93 ? -2.375 -9.690 8.470 1.00 86.00 93 ASN A N 1
ATOM 717 C CA . ASN A 1 93 ? -1.792 -8.778 9.457 1.00 86.00 93 ASN A CA 1
ATOM 718 C C . ASN A 1 93 ? -1.844 -7.310 9.001 1.00 86.00 93 ASN A C 1
ATOM 720 O O . ASN A 1 93 ? -2.181 -6.439 9.799 1.00 86.00 93 ASN A O 1
ATOM 724 N N . ALA A 1 94 ? -1.546 -7.027 7.729 1.00 86.69 94 ALA A N 1
ATOM 725 C CA . ALA A 1 94 ? -1.630 -5.670 7.186 1.00 86.69 94 ALA A CA 1
ATOM 726 C C . ALA A 1 94 ? -3.069 -5.121 7.219 1.00 86.69 94 ALA A C 1
ATOM 728 O O . ALA A 1 94 ? -3.273 -3.958 7.569 1.00 86.69 94 ALA A O 1
ATOM 729 N N . LEU A 1 95 ? -4.065 -5.959 6.905 1.00 85.81 95 LEU A N 1
ATOM 730 C CA . LEU A 1 95 ? -5.485 -5.598 6.953 1.00 85.81 95 LEU A CA 1
ATOM 731 C C . LEU A 1 95 ? -5.945 -5.287 8.379 1.00 85.81 95 LEU A C 1
ATOM 733 O O . LEU A 1 95 ? -6.625 -4.286 8.587 1.00 85.81 95 LEU A O 1
ATOM 737 N N . VAL A 1 96 ? -5.537 -6.091 9.365 1.00 85.38 96 VAL A N 1
ATOM 738 C CA . VAL A 1 96 ? -5.841 -5.828 10.781 1.00 85.38 96 VAL A CA 1
ATOM 739 C C . VAL A 1 96 ? -5.287 -4.469 11.208 1.00 85.38 96 VAL A C 1
ATOM 741 O O . VAL A 1 96 ? -6.014 -3.678 11.806 1.00 85.38 96 VAL A O 1
ATOM 744 N N . THR A 1 97 ? -4.037 -4.158 10.856 1.00 86.19 97 THR A N 1
ATOM 745 C CA . THR A 1 97 ? -3.439 -2.849 11.150 1.00 86.19 97 THR A CA 1
ATOM 746 C C . THR A 1 97 ? -4.237 -1.715 10.502 1.00 86.19 97 THR A C 1
ATOM 748 O O . THR A 1 97 ? -4.620 -0.776 11.199 1.00 86.19 97 THR A O 1
ATOM 751 N N . LEU A 1 98 ? -4.564 -1.828 9.207 1.00 84.62 98 LEU A N 1
ATOM 752 C CA . LEU A 1 98 ? -5.361 -0.837 8.474 1.00 84.62 98 LEU A CA 1
ATOM 753 C C . LEU A 1 98 ? -6.706 -0.556 9.156 1.00 84.62 98 LEU A C 1
ATOM 755 O O . LEU A 1 98 ? -7.058 0.602 9.385 1.00 84.62 98 LEU A O 1
ATOM 759 N N . TYR A 1 99 ? -7.458 -1.606 9.487 1.00 83.56 99 TYR A N 1
ATOM 760 C CA . TYR A 1 99 ? -8.780 -1.453 10.088 1.00 83.56 99 TYR A CA 1
ATOM 761 C C . TYR A 1 99 ? -8.719 -1.001 11.550 1.00 83.56 99 TYR A C 1
ATOM 763 O O . TYR A 1 99 ? -9.585 -0.236 11.967 1.00 83.56 99 TYR A O 1
ATOM 771 N N . SER A 1 100 ? -7.677 -1.368 12.303 1.00 82.94 100 SER A N 1
ATOM 772 C CA . SER A 1 100 ? -7.472 -0.836 13.657 1.00 82.94 100 SER A CA 1
ATOM 773 C C . SER A 1 100 ? -7.248 0.681 13.660 1.00 82.9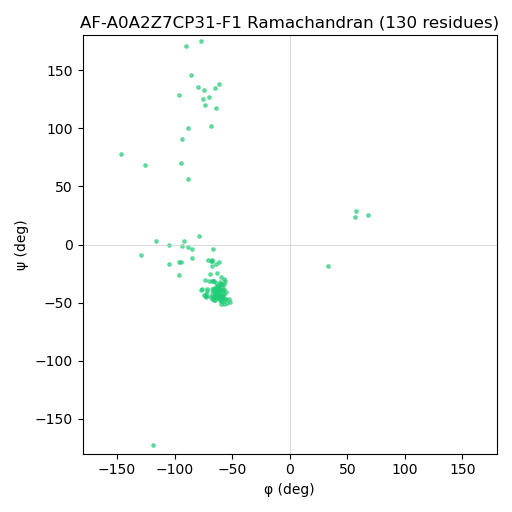4 100 SER A C 1
ATOM 775 O O . SER A 1 100 ? -7.739 1.378 14.546 1.00 82.94 100 SER A O 1
ATOM 777 N N . GLU A 1 101 ? -6.558 1.222 12.650 1.00 76.75 101 GLU A N 1
ATOM 778 C CA . GLU A 1 101 ? -6.396 2.671 12.499 1.00 76.75 101 GLU A CA 1
ATOM 779 C C . GLU A 1 101 ? -7.703 3.338 12.060 1.00 76.75 101 GLU A C 1
ATOM 781 O O . GLU A 1 101 ? -8.056 4.395 12.581 1.00 76.75 101 GLU A O 1
ATOM 786 N N . ALA A 1 102 ? -8.481 2.700 11.178 1.00 76.69 102 ALA A N 1
ATOM 787 C CA . ALA A 1 102 ? -9.817 3.180 10.823 1.00 76.69 102 ALA A CA 1
ATOM 788 C C . ALA A 1 102 ? -10.744 3.271 12.046 1.00 76.69 102 ALA A C 1
ATOM 790 O O . ALA A 1 102 ? -11.461 4.258 12.221 1.00 76.69 102 ALA A O 1
ATOM 791 N N . GLU A 1 103 ? -10.683 2.272 12.925 1.00 76.31 103 GLU A N 1
ATOM 792 C CA . GLU A 1 103 ? -11.415 2.262 14.185 1.00 76.31 103 GLU A CA 1
ATOM 793 C C . GLU A 1 103 ? -10.935 3.371 15.139 1.00 76.31 103 GLU A C 1
ATOM 795 O O . GLU A 1 103 ? -11.748 4.085 15.726 1.00 76.31 103 GLU A O 1
ATOM 800 N N . LYS A 1 104 ? -9.621 3.599 15.260 1.00 75.88 104 LYS A N 1
ATOM 801 C CA . LYS A 1 104 ? -9.091 4.715 16.064 1.00 75.88 104 LYS A CA 1
ATOM 802 C C . LYS A 1 104 ? -9.554 6.072 15.543 1.00 75.88 104 LYS A C 1
ATOM 804 O O . LYS A 1 104 ? -9.944 6.917 16.346 1.00 75.88 104 LYS A O 1
ATOM 809 N N . VAL A 1 105 ? -9.548 6.280 14.223 1.00 69.94 105 VAL A N 1
ATOM 810 C CA . VAL A 1 105 ? -10.049 7.518 13.603 1.00 69.94 105 VAL A CA 1
ATOM 811 C C . VAL A 1 105 ? -11.503 7.755 14.003 1.00 69.94 105 VAL A C 1
ATOM 813 O O . VAL A 1 105 ? -11.848 8.870 14.389 1.00 69.94 105 VAL A O 1
ATOM 816 N N . PHE A 1 106 ? -12.333 6.712 14.010 1.00 67.69 106 PHE A N 1
ATOM 817 C CA . PHE A 1 106 ? -13.719 6.817 14.456 1.00 67.69 106 PHE A CA 1
ATOM 818 C C . PHE A 1 106 ? -13.853 7.323 15.901 1.00 67.69 106 PHE A C 1
ATOM 820 O O . PHE A 1 106 ? -14.659 8.211 16.186 1.00 67.69 106 PHE A O 1
ATOM 827 N N . PHE A 1 107 ? -13.042 6.809 16.827 1.00 68.44 107 PHE A N 1
ATOM 828 C CA . PHE A 1 107 ? -13.097 7.229 18.231 1.00 68.44 107 PHE A CA 1
ATOM 829 C C . PHE A 1 107 ? -12.574 8.654 18.480 1.00 68.44 107 PHE A C 1
ATOM 831 O O . PHE A 1 107 ? -12.824 9.212 19.549 1.00 68.44 107 PHE A O 1
ATOM 838 N N . VAL A 1 108 ? -11.886 9.260 17.508 1.00 66.50 108 VAL A N 1
ATOM 839 C CA . VAL A 1 108 ? -11.341 10.627 17.593 1.00 66.50 108 VAL A CA 1
ATOM 840 C C . VAL A 1 108 ? -12.268 11.674 16.953 1.00 66.50 108 VAL A C 1
ATOM 842 O O . VAL A 1 108 ? -12.117 12.865 17.229 1.00 66.50 108 VAL A O 1
ATOM 845 N N . ILE A 1 109 ? -13.259 11.274 16.145 1.00 67.44 109 ILE A N 1
ATOM 846 C CA . ILE A 1 109 ? -14.215 12.207 15.525 1.00 67.44 109 ILE A CA 1
ATOM 847 C C . ILE A 1 109 ? -15.059 12.902 16.624 1.00 67.44 109 ILE A C 1
ATOM 849 O O . ILE A 1 109 ? -15.827 12.243 17.327 1.00 67.44 109 ILE A O 1
ATOM 853 N N . PRO A 1 110 ? -14.978 14.245 16.780 1.00 57.34 110 PRO A N 1
ATOM 854 C CA . PRO A 1 110 ? -15.645 14.968 17.875 1.00 57.34 110 PRO A CA 1
ATOM 855 C C . PRO A 1 110 ? -17.180 14.974 17.792 1.00 57.34 110 PRO A C 1
ATOM 857 O O . PRO A 1 110 ? -17.854 15.268 18.777 1.00 57.34 110 PRO A O 1
ATOM 860 N N . GLN A 1 111 ? -17.734 14.688 16.611 1.00 61.97 111 GLN A N 1
ATOM 861 C CA . GLN A 1 111 ? -19.169 14.597 16.338 1.00 61.97 111 GLN A CA 1
ATOM 862 C C . GLN A 1 111 ? -19.493 13.241 15.710 1.00 61.97 111 GLN A C 1
ATOM 864 O O . GLN A 1 111 ? -19.842 13.143 14.537 1.00 61.97 111 GLN A O 1
ATOM 869 N N . ASN A 1 112 ? -19.367 12.180 16.501 1.00 63.22 112 ASN A N 1
ATOM 870 C CA . ASN A 1 112 ? -19.963 10.901 16.139 1.00 63.22 112 ASN A CA 1
ATOM 871 C C . ASN A 1 112 ? -21.483 11.041 16.225 1.00 63.22 112 ASN A C 1
ATOM 873 O O . ASN A 1 112 ? -22.052 11.071 17.317 1.00 63.22 112 ASN A O 1
ATOM 877 N N . ASP A 1 113 ? -22.137 11.186 15.076 1.00 68.75 113 ASP A N 1
ATOM 878 C CA . ASP A 1 113 ? -23.589 11.192 15.001 1.00 68.75 113 ASP A CA 1
ATOM 879 C C . ASP A 1 113 ? -24.152 9.763 15.111 1.00 68.75 113 ASP A C 1
ATOM 881 O O . ASP A 1 113 ? -23.435 8.759 15.186 1.00 68.75 113 ASP A O 1
ATOM 885 N N . LEU A 1 114 ? -25.479 9.666 15.160 1.00 71.88 114 LEU A N 1
ATOM 886 C CA . LEU A 1 114 ? -26.177 8.384 15.246 1.00 71.88 114 LEU A CA 1
ATOM 887 C C . LEU A 1 114 ? -25.861 7.474 14.047 1.00 71.88 114 LEU A C 1
ATOM 889 O O . LEU A 1 114 ? -25.897 6.255 14.184 1.00 71.88 114 LEU A O 1
ATOM 893 N N . VAL A 1 115 ? -25.534 8.050 12.885 1.00 73.44 115 VAL A N 1
ATOM 894 C CA . VAL A 1 115 ? -25.191 7.304 11.669 1.00 73.44 115 VAL A CA 1
ATOM 895 C C . VAL A 1 115 ? -23.818 6.648 11.816 1.00 73.44 115 VAL A C 1
ATOM 897 O O . VAL A 1 115 ? -23.689 5.454 11.540 1.00 73.44 115 VAL A O 1
ATOM 900 N N . SER A 1 116 ? -22.825 7.373 12.331 1.00 66.44 116 SER A N 1
ATOM 901 C CA . SER A 1 116 ? -21.493 6.858 12.664 1.00 66.44 116 SER A CA 1
ATOM 902 C C . SER A 1 116 ? -21.572 5.689 13.654 1.00 66.44 116 SER A C 1
ATOM 904 O O . SER A 1 116 ? -21.062 4.601 13.378 1.00 66.44 116 SER A O 1
ATOM 906 N N . TRP A 1 117 ? -22.294 5.851 14.767 1.00 67.88 117 TRP A N 1
ATOM 907 C CA . TRP A 1 117 ? -22.473 4.778 15.757 1.00 67.88 117 TRP A CA 1
ATOM 908 C C . TRP A 1 117 ? -23.218 3.562 15.205 1.00 67.88 117 TRP A C 1
ATOM 910 O O . TRP A 1 117 ? -22.799 2.428 15.444 1.00 67.88 117 TRP A O 1
ATOM 920 N N . ASN A 1 118 ? -24.282 3.778 14.426 1.00 72.75 118 ASN A N 1
ATOM 921 C CA . ASN A 1 118 ? -25.017 2.688 13.784 1.00 72.75 118 ASN A CA 1
ATOM 922 C C . ASN A 1 118 ? -24.154 1.931 12.769 1.00 72.75 118 ASN A C 1
ATOM 924 O O . ASN A 1 118 ? -24.310 0.719 12.630 1.00 72.75 118 ASN A O 1
ATOM 928 N N . SER A 1 119 ? -23.236 2.618 12.086 1.00 72.31 119 SER A N 1
ATOM 929 C CA . SER A 1 119 ? -22.327 2.002 11.116 1.00 72.31 119 SER A CA 1
ATOM 930 C C . SER A 1 119 ? -21.345 1.046 11.798 1.00 72.31 119 SER A C 1
ATOM 932 O O . SER A 1 119 ? -21.201 -0.091 11.352 1.00 72.31 119 SER A O 1
ATOM 934 N N . ILE A 1 120 ? -20.746 1.447 12.927 1.00 67.75 120 ILE A N 1
ATOM 935 C CA . ILE A 1 120 ? -19.864 0.568 13.715 1.00 67.75 120 ILE 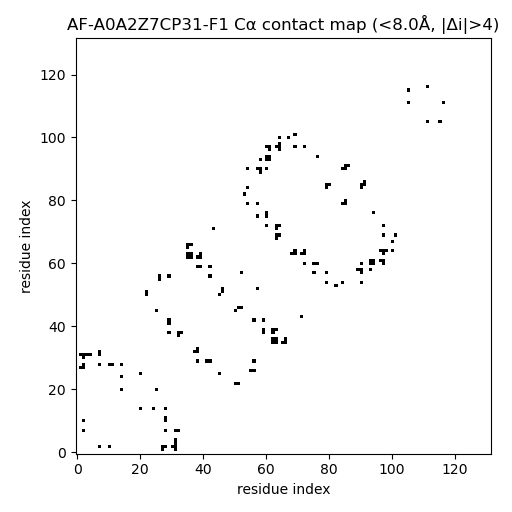A CA 1
ATOM 936 C C . ILE A 1 120 ? -20.627 -0.591 14.356 1.00 67.75 120 ILE A C 1
ATOM 938 O O . ILE A 1 120 ? -20.194 -1.736 14.250 1.00 67.75 120 ILE A O 1
ATOM 942 N N . LEU A 1 121 ? -21.773 -0.324 14.993 1.00 67.62 121 LEU A N 1
ATOM 943 C CA . LEU A 1 121 ? -22.595 -1.373 15.605 1.00 67.62 121 LEU A CA 1
ATOM 944 C C . LEU A 1 121 ? -23.047 -2.410 14.572 1.00 67.62 121 LEU A C 1
ATOM 946 O O . LEU A 1 121 ? -23.028 -3.605 14.858 1.00 67.62 121 LEU A O 1
ATOM 950 N N . SER A 1 122 ? -23.405 -1.965 13.365 1.00 73.44 122 SER A N 1
ATOM 951 C CA . SER A 1 122 ? -23.758 -2.862 12.260 1.00 73.44 122 SER A CA 1
ATOM 952 C C . SER A 1 122 ? -22.556 -3.675 11.775 1.00 73.44 122 SER A C 1
ATOM 954 O O . SER A 1 122 ? -22.714 -4.864 11.517 1.00 73.44 122 SER A O 1
ATOM 956 N N . GLY A 1 123 ? -21.364 -3.069 11.698 1.00 66.88 123 GLY A N 1
ATOM 957 C CA . GLY A 1 123 ? -20.120 -3.775 11.373 1.00 66.88 123 GLY A CA 1
ATOM 958 C C . GLY A 1 123 ? -19.801 -4.881 12.383 1.00 66.88 123 GLY A C 1
ATOM 959 O O . GLY A 1 123 ? -19.665 -6.041 12.004 1.00 66.88 123 GLY A O 1
ATOM 960 N N . TYR A 1 124 ? -19.806 -4.558 13.680 1.00 63.84 124 TYR A N 1
ATOM 961 C CA . TYR A 1 124 ? -19.601 -5.541 14.751 1.00 63.84 124 TYR A CA 1
ATOM 962 C C . TYR A 1 124 ? -20.667 -6.649 14.769 1.00 63.84 124 TYR A C 1
ATOM 964 O O . TYR A 1 124 ? -20.350 -7.814 15.014 1.00 63.84 124 TYR A O 1
ATOM 972 N N . ALA A 1 125 ? -21.930 -6.312 14.494 1.00 66.62 125 ALA A N 1
ATOM 973 C CA . ALA A 1 125 ? -23.014 -7.291 14.426 1.00 66.62 125 ALA A CA 1
ATOM 974 C C . ALA A 1 125 ? -22.879 -8.253 13.231 1.00 66.62 125 ALA A C 1
ATOM 976 O O . ALA A 1 125 ? -23.294 -9.407 13.333 1.00 66.62 125 ALA A O 1
ATOM 977 N N . GLN A 1 126 ? -22.298 -7.800 12.115 1.00 61.91 126 GLN A N 1
ATOM 978 C CA . GLN A 1 126 ? -22.040 -8.634 10.937 1.00 61.91 126 GLN A CA 1
ATOM 979 C C . GLN A 1 126 ? -20.825 -9.551 11.134 1.00 61.91 126 GLN A C 1
ATOM 981 O O . GLN A 1 126 ? -20.897 -10.727 10.776 1.00 61.91 126 GLN A O 1
ATOM 986 N N . GLU A 1 127 ? -19.754 -9.080 11.779 1.00 56.31 127 GLU A N 1
ATOM 987 C CA . GLU A 1 127 ? -18.565 -9.899 12.077 1.00 56.31 127 GLU A CA 1
ATOM 988 C C . GLU A 1 127 ? -18.902 -11.080 13.013 1.00 56.31 127 GLU A C 1
ATOM 990 O O . GLU A 1 127 ? -18.421 -12.196 12.832 1.00 56.31 127 GLU A O 1
ATOM 995 N N . GLY A 1 128 ? -19.827 -10.879 13.962 1.00 51.59 128 GLY A N 1
ATOM 996 C CA . GLY A 1 128 ? -20.315 -11.930 14.865 1.00 51.59 128 GLY A CA 1
ATOM 997 C C . GLY A 1 128 ? -21.122 -13.053 14.194 1.00 51.59 128 GLY A C 1
ATOM 998 O O . GLY A 1 128 ? -21.514 -14.002 14.874 1.00 51.59 128 GLY A O 1
ATOM 999 N N . SER A 1 129 ? -21.383 -12.961 12.884 1.00 47.38 129 SER A N 1
ATOM 1000 C CA . SER A 1 129 ? -22.170 -13.941 12.121 1.00 47.38 129 SER A CA 1
ATOM 1001 C C . SER A 1 129 ? -21.352 -14.866 11.209 1.00 47.38 129 SER A C 1
ATOM 1003 O O . SER A 1 129 ? -21.923 -15.781 10.616 1.00 47.38 129 SER A O 1
ATOM 1005 N N . PHE A 1 130 ? -20.022 -14.724 11.163 1.00 44.84 130 PHE A N 1
ATOM 1006 C CA . PHE A 1 130 ? -19.141 -15.697 10.511 1.00 44.84 130 PHE A CA 1
ATOM 1007 C C . PHE A 1 130 ? -18.630 -16.720 11.533 1.00 44.84 130 PHE A C 1
ATOM 1009 O O . PHE A 1 130 ? -17.618 -16.531 12.203 1.00 44.84 130 PHE A O 1
ATOM 1016 N N . GLN A 1 131 ? -19.380 -17.813 11.675 1.00 32.38 131 GLN A N 1
ATOM 1017 C CA . GLN A 1 131 ? -18.897 -19.032 12.322 1.00 32.38 131 GLN A CA 1
ATOM 1018 C C . GLN A 1 131 ? -18.034 -19.830 11.326 1.00 32.38 131 GLN A C 1
ATOM 1020 O O . GLN A 1 131 ? -18.406 -19.940 10.160 1.00 32.38 131 GLN A O 1
ATOM 1025 N N . TRP A 1 132 ? -16.893 -20.315 11.834 1.00 43.47 132 TRP A N 1
ATOM 1026 C CA . TRP A 1 132 ? -15.797 -21.073 11.204 1.00 43.47 132 TRP A CA 1
ATOM 1027 C C . TRP A 1 132 ? -16.148 -22.002 10.036 1.00 43.47 132 TRP A C 1
ATOM 1029 O O . TRP A 1 132 ? -17.096 -22.807 10.181 1.00 43.47 132 TRP A O 1
#

Mean predicted aligned error: 9.62 Å